Protein AF-A0A8S2TQV4-F1 (afdb_monomer)

Organism: NCBI:txid3920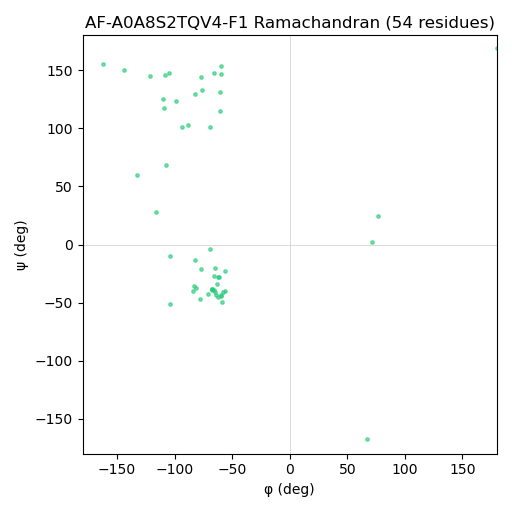30

Sequence (56 aa):
MSHEDPGDVSFSEVGGLSEQIRELREVVELPLTNPELFQRVGITPPKGCLLFGPPG

Secondary structure (DSSP, 8-state):
-------S--GGG-TT-HHHHHHHHHHHTHHHH-HHHHHHHT-PPP-------S--

Foldseek 3Di:
DDPDDPDDDDPVVDPPCVVVVVVVCVQPVCCVPPVVVCVVVVHDG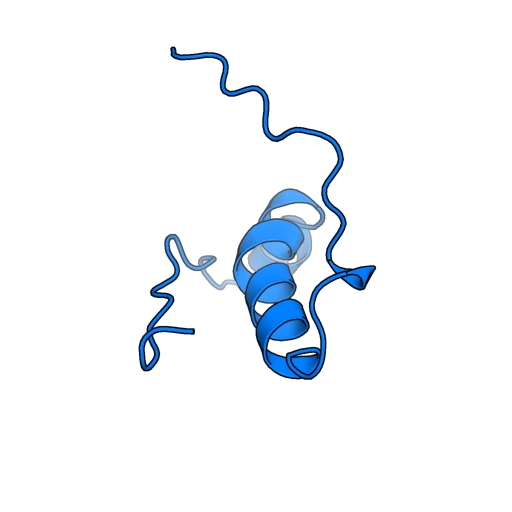DDDDDDDDPDD

Solvent-accessible surface area (backbone atoms only — not comparable to full-atom values): 3957 Å² total; per-residue (Å²): 130,86,82,77,81,84,73,94,76,58,77,88,75,56,78,96,40,66,67,61,51,50,54,49,40,58,53,58,47,39,55,71,78,45,48,64,59,36,63,74,73,70,53,83,77,70,92,78,84,86,87,84,78,81,95,129

Structure (mmCIF, N/CA/C/O backbone):
data_AF-A0A8S2TQV4-F1
#
_entry.id   AF-A0A8S2TQV4-F1
#
loop_
_atom_site.group_PDB
_atom_site.id
_atom_site.type_symbol
_atom_site.label_atom_id
_atom_site.label_alt_id
_atom_site.label_comp_id
_atom_site.label_asym_id
_atom_site.label_entity_id
_atom_site.label_seq_id
_atom_site.pdbx_PDB_ins_code
_atom_site.Cartn_x
_atom_site.Cartn_y
_atom_site.Cartn_z
_atom_site.occupancy
_atom_site.B_iso_or_equiv
_atom_site.auth_seq_id
_atom_site.auth_comp_id
_atom_site.auth_asym_id
_atom_site.auth_atom_id
_atom_site.pdbx_PDB_model_num
ATOM 1 N N . MET A 1 1 ? 11.722 9.397 16.385 1.00 48.06 1 MET A N 1
ATOM 2 C CA . MET A 1 1 ? 10.954 8.986 15.195 1.00 48.06 1 MET A CA 1
ATOM 3 C C . MET A 1 1 ? 11.625 9.673 14.031 1.00 48.06 1 MET A C 1
ATOM 5 O O . MET A 1 1 ? 11.731 10.892 14.075 1.00 48.06 1 MET A O 1
ATOM 9 N N . SER A 1 2 ? 12.238 8.921 13.121 1.00 55.03 2 SER A N 1
ATOM 10 C CA . SER A 1 2 ? 12.837 9.502 11.921 1.00 55.03 2 SER A CA 1
ATOM 11 C C . SER A 1 2 ? 11.722 10.194 11.143 1.00 55.03 2 SER A C 1
ATOM 13 O O . SER A 1 2 ? 10.766 9.545 10.730 1.00 55.03 2 SER A O 1
ATOM 15 N N . HIS A 1 3 ? 11.798 11.518 11.030 1.00 66.94 3 HIS A N 1
ATOM 16 C CA . HIS A 1 3 ? 11.036 12.238 10.023 1.00 66.94 3 HIS A CA 1
ATOM 17 C C . HIS A 1 3 ? 11.669 11.860 8.688 1.00 66.94 3 HIS A C 1
ATOM 19 O O . HIS A 1 3 ? 12.765 12.320 8.376 1.00 66.94 3 HIS A O 1
ATOM 25 N N . GLU A 1 4 ? 11.038 10.943 7.966 1.00 78.38 4 GLU A N 1
ATOM 26 C CA . GLU A 1 4 ? 11.358 10.731 6.562 1.00 78.38 4 GLU A CA 1
ATOM 27 C C . GLU A 1 4 ? 10.717 11.867 5.762 1.00 78.38 4 GLU A C 1
ATOM 29 O O . GLU A 1 4 ? 9.568 12.236 6.012 1.00 78.38 4 GLU A O 1
ATOM 34 N N . ASP A 1 5 ? 11.496 12.455 4.857 1.00 77.88 5 ASP A N 1
ATOM 35 C CA . ASP A 1 5 ? 11.009 13.365 3.827 1.00 77.88 5 ASP A CA 1
ATOM 36 C C . ASP A 1 5 ? 10.755 12.517 2.572 1.00 77.88 5 ASP A C 1
ATOM 38 O O . ASP A 1 5 ? 11.718 12.113 1.915 1.00 77.88 5 ASP A O 1
ATOM 42 N N . PRO A 1 6 ? 9.494 12.157 2.272 1.00 75.81 6 PRO A N 1
ATOM 43 C CA . PRO A 1 6 ? 9.168 11.296 1.140 1.00 75.81 6 PRO A CA 1
ATOM 44 C C . PRO A 1 6 ? 9.394 11.975 -0.222 1.00 75.81 6 PRO A C 1
ATOM 46 O O . PRO A 1 6 ? 9.232 11.320 -1.252 1.00 75.81 6 PRO A O 1
ATOM 49 N N . GLY A 1 7 ? 9.776 13.258 -0.249 1.00 83.62 7 GLY A N 1
ATOM 50 C CA . GLY A 1 7 ? 9.821 14.045 -1.474 1.00 83.62 7 GLY A CA 1
ATOM 51 C C . GLY A 1 7 ? 8.424 14.286 -2.053 1.00 83.62 7 GLY A C 1
ATOM 52 O O . GLY A 1 7 ? 7.407 14.051 -1.400 1.00 83.62 7 GLY A O 1
ATOM 53 N N . ASP A 1 8 ? 8.383 14.769 -3.294 1.00 85.75 8 ASP A N 1
ATOM 54 C CA . ASP A 1 8 ? 7.151 15.130 -4.005 1.00 85.75 8 ASP A CA 1
ATOM 55 C C . ASP A 1 8 ? 6.866 14.090 -5.103 1.00 85.75 8 ASP A C 1
ATOM 57 O O . ASP A 1 8 ? 7.059 14.349 -6.288 1.00 85.75 8 ASP A O 1
ATOM 61 N N . VAL A 1 9 ? 6.518 12.863 -4.690 1.00 89.00 9 VAL A N 1
ATOM 62 C CA . VAL A 1 9 ? 6.235 11.732 -5.593 1.00 89.00 9 VAL A CA 1
ATOM 63 C C . VAL A 1 9 ? 4.748 11.398 -5.554 1.00 89.00 9 VAL A C 1
ATOM 65 O O . VAL A 1 9 ? 4.192 11.104 -4.494 1.00 89.00 9 VAL A O 1
ATOM 68 N N . SER A 1 10 ? 4.102 11.389 -6.720 1.00 89.19 10 SER A N 1
ATOM 69 C CA . SER A 1 10 ? 2.685 11.046 -6.860 1.00 89.19 10 SER A CA 1
ATOM 70 C C . SER A 1 10 ? 2.474 9.648 -7.446 1.00 89.19 10 SER A C 1
ATOM 72 O O . SER A 1 10 ? 3.178 9.217 -8.357 1.00 89.19 10 SER A O 1
ATOM 74 N N . PHE A 1 11 ? 1.397 8.969 -7.031 1.00 89.62 11 PHE A N 1
ATOM 75 C CA . PHE A 1 11 ? 0.946 7.720 -7.663 1.00 89.62 11 PHE A CA 1
ATOM 76 C C . PHE A 1 11 ? 0.678 7.861 -9.170 1.00 89.62 11 PHE A C 1
ATOM 78 O O . PHE A 1 11 ? 0.723 6.868 -9.891 1.00 89.62 11 PHE A O 1
ATOM 85 N N . SER A 1 12 ? 0.420 9.077 -9.665 1.00 89.31 12 SER A N 1
ATOM 86 C CA . SER A 1 12 ? 0.257 9.338 -11.101 1.00 89.31 12 SER A CA 1
ATOM 87 C C . SER A 1 12 ? 1.528 9.100 -11.921 1.00 89.31 12 SER A C 1
ATOM 89 O O . SER A 1 12 ? 1.440 8.940 -13.134 1.00 89.31 12 SER A O 1
ATOM 91 N N . GLU A 1 13 ? 2.697 9.096 -11.282 1.00 91.44 13 GLU A N 1
ATOM 92 C CA . GLU A 1 13 ? 3.989 8.852 -11.934 1.00 91.44 13 GLU A CA 1
ATOM 93 C C . GLU A 1 13 ? 4.279 7.354 -12.111 1.00 91.44 13 GLU A C 1
ATOM 95 O O . GLU A 1 13 ? 5.164 6.971 -12.876 1.00 91.44 13 GLU A O 1
ATOM 100 N N . VAL A 1 14 ? 3.510 6.487 -11.445 1.00 90.38 14 VAL A N 1
ATOM 101 C CA . VAL A 1 14 ? 3.682 5.036 -11.499 1.00 90.38 14 VAL A CA 1
ATOM 102 C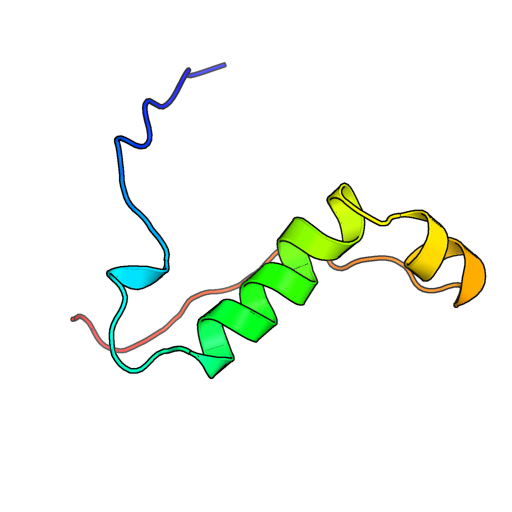 C . VAL A 1 14 ? 2.880 4.460 -12.673 1.00 90.38 14 VAL A C 1
ATOM 104 O O . VAL A 1 14 ? 1.659 4.307 -12.622 1.00 90.38 14 VAL A O 1
ATOM 107 N N . GLY A 1 15 ? 3.578 4.130 -13.761 1.00 92.00 15 GLY A N 1
ATOM 108 C CA . GLY A 1 15 ? 2.972 3.602 -14.985 1.00 92.00 15 GLY A CA 1
ATOM 109 C C . GLY A 1 15 ? 2.578 2.123 -14.900 1.00 92.00 15 GLY A C 1
ATOM 110 O O . GLY A 1 15 ? 3.279 1.311 -14.306 1.00 92.00 15 GLY A O 1
ATOM 111 N N . GLY A 1 16 ? 1.464 1.754 -15.543 1.00 92.19 16 GLY A N 1
ATOM 112 C CA . GLY A 1 16 ? 1.076 0.352 -15.770 1.00 92.19 16 GLY A CA 1
ATOM 113 C C . GLY A 1 16 ? 0.613 -0.433 -14.536 1.00 92.19 16 GLY A C 1
ATOM 114 O O . GLY A 1 16 ? 0.296 -1.611 -14.671 1.00 92.19 16 GLY A O 1
ATOM 115 N N . LEU A 1 17 ? 0.544 0.207 -13.364 1.00 93.25 17 LEU A N 1
ATOM 116 C CA . LEU A 1 17 ? 0.211 -0.429 -12.084 1.00 93.25 17 LEU A CA 1
ATOM 117 C C . LEU A 1 17 ? -1.092 0.101 -11.464 1.00 93.25 17 LEU A C 1
ATOM 119 O O . LEU A 1 17 ? -1.253 0.105 -10.246 1.00 93.25 17 LEU A O 1
ATOM 123 N N . SER A 1 18 ? -2.032 0.580 -12.283 1.00 92.62 18 SER A N 1
ATOM 124 C CA . SER A 1 18 ? -3.263 1.220 -11.796 1.00 92.62 18 SER A CA 1
ATOM 125 C C . SER A 1 18 ? -4.074 0.327 -10.853 1.00 92.62 18 SER A C 1
ATOM 127 O O . SER A 1 18 ? -4.578 0.810 -9.841 1.00 92.62 18 SER A O 1
ATOM 129 N N . GLU A 1 19 ? -4.163 -0.972 -11.148 1.00 94.44 19 GLU A N 1
ATOM 130 C CA . GLU A 1 19 ? -4.888 -1.925 -10.301 1.00 94.44 19 GLU A CA 1
ATOM 131 C C . GLU A 1 19 ? -4.157 -2.193 -8.983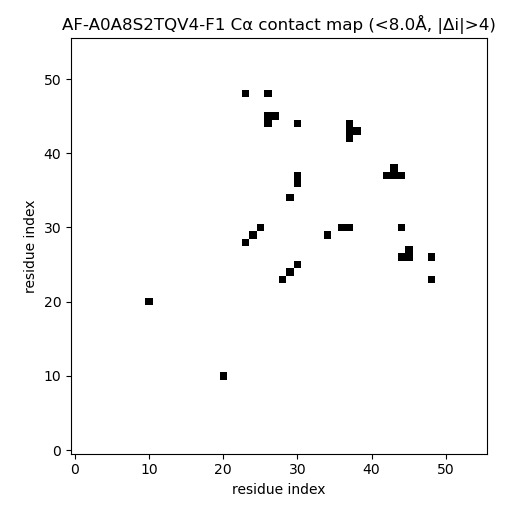 1.00 94.44 19 GLU A C 1
ATOM 133 O O . GLU A 1 19 ? -4.774 -2.161 -7.923 1.00 94.44 19 GLU A O 1
ATOM 138 N N . GLN A 1 20 ? -2.835 -2.368 -9.020 1.00 94.25 20 GLN A N 1
ATOM 139 C CA . GLN A 1 20 ? -2.021 -2.605 -7.826 1.00 94.25 20 GLN A CA 1
ATOM 140 C C . GLN A 1 20 ? -2.026 -1.385 -6.898 1.00 94.25 20 GLN A C 1
ATOM 142 O O . GLN A 1 20 ? -2.113 -1.528 -5.680 1.00 94.25 20 GLN A O 1
ATOM 147 N N . ILE A 1 21 ? -1.981 -0.176 -7.464 1.00 94.12 21 ILE A N 1
ATOM 148 C CA . ILE A 1 21 ? -2.117 1.073 -6.707 1.00 94.12 21 ILE A CA 1
ATOM 149 C C . ILE A 1 21 ? -3.508 1.158 -6.080 1.00 94.12 21 ILE A C 1
ATOM 151 O O . ILE A 1 21 ? -3.624 1.517 -4.911 1.00 94.12 21 ILE A O 1
ATOM 155 N N . ARG A 1 22 ? -4.570 0.813 -6.820 1.00 93.88 22 ARG A N 1
ATOM 156 C CA . ARG A 1 22 ? -5.936 0.794 -6.282 1.00 93.88 22 ARG A CA 1
ATOM 157 C C . ARG A 1 22 ? -6.050 -0.150 -5.084 1.00 93.88 22 ARG A C 1
ATOM 159 O O . ARG A 1 22 ? -6.528 0.279 -4.037 1.00 93.88 22 ARG A O 1
ATOM 166 N N . GLU A 1 23 ? -5.557 -1.381 -5.207 1.00 93.06 23 GLU A N 1
ATOM 167 C CA . GLU A 1 23 ? -5.545 -2.358 -4.110 1.00 93.06 23 GLU A CA 1
ATOM 168 C C . GLU A 1 23 ? -4.755 -1.847 -2.898 1.00 93.06 23 GLU A C 1
ATOM 170 O O . GLU A 1 23 ? -5.232 -1.921 -1.766 1.00 93.06 23 GLU A O 1
ATOM 175 N N . LEU A 1 24 ? -3.579 -1.255 -3.123 1.00 93.38 24 LEU A N 1
ATOM 176 C CA . LEU A 1 24 ? -2.770 -0.676 -2.052 1.00 93.38 24 LEU A CA 1
ATOM 177 C C . LEU A 1 24 ? -3.526 0.431 -1.301 1.00 93.38 24 LEU A C 1
ATOM 179 O O . LEU A 1 24 ? -3.509 0.468 -0.071 1.00 93.38 24 LEU A O 1
ATOM 183 N N . ARG A 1 25 ? -4.224 1.313 -2.023 1.00 92.31 25 ARG A N 1
ATOM 184 C CA . ARG A 1 25 ? -5.017 2.398 -1.426 1.00 92.31 25 ARG A CA 1
ATOM 185 C C . ARG A 1 25 ? -6.226 1.871 -0.657 1.00 92.31 25 ARG A C 1
ATOM 187 O O . ARG A 1 25 ? -6.524 2.372 0.423 1.00 92.31 25 ARG A O 1
ATOM 194 N N . GLU A 1 26 ? -6.894 0.833 -1.150 1.00 91.12 26 GLU A N 1
ATOM 195 C CA . GLU A 1 26 ? -7.989 0.177 -0.420 1.00 91.12 26 GLU A CA 1
ATOM 196 C C . GLU A 1 26 ? -7.511 -0.469 0.890 1.00 91.12 26 GLU A C 1
ATOM 198 O O . GLU A 1 26 ? -8.234 -0.478 1.885 1.00 91.12 26 GLU A O 1
ATOM 203 N N . VAL A 1 27 ? -6.284 -0.985 0.913 1.00 91.25 27 VAL A N 1
ATOM 204 C CA . VAL A 1 27 ? -5.707 -1.654 2.084 1.00 91.25 27 VAL A CA 1
ATOM 205 C C . VAL A 1 27 ? -5.115 -0.660 3.087 1.00 91.25 27 VAL A C 1
ATOM 207 O O . VAL A 1 27 ? -5.211 -0.890 4.291 1.00 91.25 27 VAL A O 1
ATOM 210 N N . VAL A 1 28 ? -4.515 0.438 2.616 1.00 91.75 28 VAL A N 1
ATOM 211 C CA . VAL A 1 28 ? -3.786 1.402 3.459 1.00 91.75 28 VAL A CA 1
ATOM 212 C C . VAL A 1 28 ? -4.580 2.682 3.712 1.00 91.75 28 VAL A C 1
ATOM 214 O O . VAL A 1 28 ? -4.720 3.086 4.863 1.00 91.75 28 VAL A O 1
ATOM 217 N N . GLU A 1 29 ? -5.106 3.333 2.672 1.00 92.00 29 GLU A N 1
ATOM 218 C CA . GLU A 1 29 ? -5.798 4.622 2.816 1.00 92.00 29 GLU A CA 1
ATOM 219 C C . GLU A 1 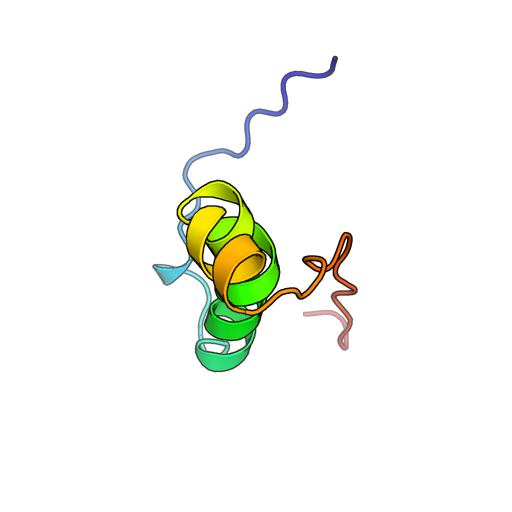29 ? -7.219 4.446 3.349 1.00 92.00 29 GLU A C 1
ATOM 221 O O . GLU A 1 29 ? -7.602 5.139 4.287 1.00 92.00 29 GLU A O 1
ATOM 226 N N . LEU A 1 30 ? -8.000 3.515 2.791 1.00 92.06 30 LEU A N 1
ATOM 227 C CA . LEU A 1 30 ? -9.428 3.380 3.103 1.00 92.06 30 LEU A CA 1
ATOM 228 C C . LEU A 1 30 ? -9.726 3.137 4.598 1.00 92.06 30 LEU A C 1
ATOM 230 O O . LEU A 1 30 ? -10.667 3.747 5.110 1.00 92.06 30 LEU A O 1
ATOM 234 N N . PRO A 1 31 ? -8.962 2.310 5.343 1.00 91.25 31 PRO A N 1
ATOM 235 C CA . PRO A 1 31 ? -9.170 2.162 6.783 1.00 91.25 31 PRO A CA 1
ATOM 236 C C . PRO A 1 31 ? -8.868 3.433 7.580 1.00 91.25 31 PRO A C 1
ATOM 238 O O . PRO A 1 31 ? -9.430 3.621 8.658 1.00 91.25 31 PRO A O 1
ATOM 241 N N . LEU A 1 32 ? -7.973 4.285 7.072 1.00 91.31 32 LEU A N 1
ATOM 242 C CA . LEU A 1 32 ? -7.557 5.526 7.726 1.00 91.31 32 LEU A CA 1
ATOM 243 C C . LEU A 1 32 ? -8.525 6.673 7.424 1.00 91.31 32 LEU A C 1
ATOM 245 O O . LEU A 1 32 ? -8.837 7.457 8.317 1.00 91.31 32 LEU A O 1
ATOM 249 N N . THR A 1 33 ? -9.012 6.766 6.186 1.00 93.88 33 THR A N 1
ATOM 250 C CA . THR A 1 33 ? -9.940 7.815 5.751 1.00 93.88 33 THR A CA 1
ATOM 251 C C . THR A 1 33 ? -11.387 7.509 6.133 1.00 93.88 33 THR A C 1
ATOM 253 O O . THR A 1 33 ? -12.110 8.417 6.540 1.00 93.88 33 THR A O 1
ATOM 256 N N . ASN A 1 34 ? -11.808 6.239 6.067 1.00 92.94 34 ASN A N 1
ATOM 257 C CA . ASN A 1 34 ? -13.196 5.815 6.275 1.00 92.94 34 ASN A CA 1
ATOM 258 C C . ASN A 1 34 ? -13.314 4.605 7.238 1.00 92.94 34 ASN A C 1
ATOM 260 O O . ASN A 1 34 ? -13.872 3.563 6.871 1.00 92.94 34 ASN A O 1
ATOM 264 N N . PRO A 1 35 ? -12.862 4.715 8.503 1.00 90.81 35 PRO A N 1
ATOM 265 C CA . PRO A 1 35 ? -12.866 3.601 9.464 1.00 90.81 35 PRO A CA 1
ATOM 266 C C . PRO A 1 35 ? -14.271 3.053 9.775 1.00 90.81 35 PRO A C 1
ATOM 268 O O . PRO A 1 35 ? -14.451 1.875 10.085 1.00 90.81 35 PRO A O 1
ATOM 271 N N . GLU A 1 36 ? -15.292 3.897 9.666 1.00 93.50 36 GLU A N 1
ATOM 272 C CA . GLU A 1 36 ? -16.699 3.552 9.883 1.00 93.50 36 GLU A CA 1
ATOM 273 C C . GLU A 1 36 ? -17.243 2.501 8.906 1.00 93.50 36 GLU A C 1
ATOM 275 O O . GLU A 1 36 ? -18.126 1.728 9.280 1.00 93.50 36 GLU A O 1
ATOM 280 N N . LEU A 1 37 ? -16.701 2.413 7.683 1.00 90.62 37 LEU A N 1
ATOM 281 C CA . LEU A 1 37 ? -17.067 1.357 6.733 1.00 90.62 37 LEU A CA 1
ATOM 282 C C . LEU A 1 37 ? -16.706 -0.022 7.294 1.00 90.62 37 LEU A C 1
ATOM 284 O O . LEU A 1 37 ? -17.534 -0.930 7.289 1.00 90.62 37 LEU A O 1
ATOM 288 N N . PHE A 1 38 ? -15.507 -0.153 7.860 1.00 89.56 38 PHE A N 1
ATOM 289 C CA . PHE A 1 38 ? -15.024 -1.400 8.453 1.00 89.56 38 PHE A CA 1
ATOM 290 C C . PHE A 1 38 ? -15.818 -1.774 9.707 1.00 89.56 38 PHE A C 1
ATOM 292 O O . PHE A 1 38 ? -16.172 -2.939 9.885 1.00 89.56 38 PHE A O 1
ATOM 299 N N . GLN A 1 39 ? -16.185 -0.785 10.530 1.00 89.12 39 GLN A N 1
ATOM 300 C CA . GLN A 1 39 ? -17.026 -1.008 11.712 1.00 89.12 39 GLN A CA 1
ATOM 301 C C . GLN A 1 39 ? -18.437 -1.482 11.345 1.00 89.12 39 GLN A C 1
ATOM 303 O O . GLN A 1 39 ? -18.960 -2.388 11.989 1.00 89.12 39 GLN A O 1
ATOM 308 N N . ARG A 1 40 ? -19.049 -0.905 10.300 1.00 92.44 40 ARG A N 1
ATOM 309 C CA . ARG A 1 40 ? -20.391 -1.297 9.831 1.00 92.44 40 AR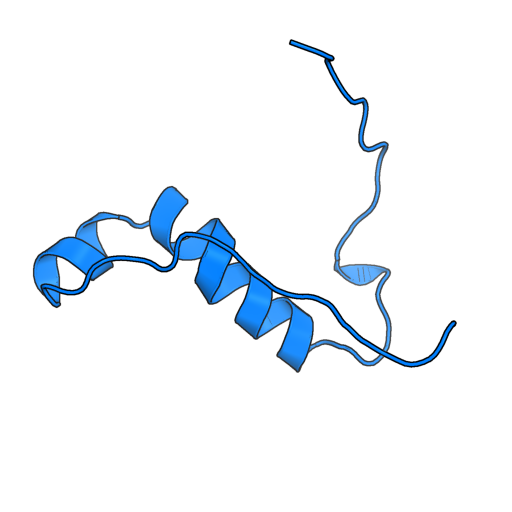G A CA 1
ATOM 310 C C . ARG A 1 40 ? -20.414 -2.696 9.228 1.00 92.44 40 ARG A C 1
ATOM 312 O O . ARG A 1 40 ? -21.377 -3.426 9.431 1.00 92.44 40 ARG A O 1
ATOM 319 N N . VAL A 1 41 ? -19.368 -3.053 8.486 1.00 92.94 41 VAL A N 1
ATOM 320 C CA . VAL A 1 41 ? -19.223 -4.386 7.883 1.00 92.94 41 VAL A CA 1
ATOM 321 C C . VAL A 1 41 ? -18.784 -5.425 8.929 1.00 92.94 41 VAL A C 1
ATOM 323 O O . VAL A 1 41 ? -19.030 -6.615 8.751 1.00 92.94 41 VAL A O 1
ATOM 326 N N . GLY A 1 42 ? -18.186 -4.993 10.044 1.00 91.75 42 GLY A N 1
ATOM 327 C CA . GLY A 1 42 ? -17.746 -5.871 11.131 1.00 91.75 42 GLY A CA 1
ATOM 328 C C . GLY A 1 42 ? -16.451 -6.625 10.820 1.00 91.75 42 GLY A C 1
ATOM 329 O O . GLY A 1 42 ? -16.214 -7.693 11.381 1.00 91.75 42 GLY A O 1
ATOM 330 N N . ILE A 1 43 ? -15.620 -6.089 9.922 1.00 90.81 43 ILE A N 1
ATOM 331 C CA . ILE A 1 43 ? -14.339 -6.687 9.529 1.00 90.81 43 ILE A CA 1
ATOM 332 C C . ILE A 1 43 ? -13.167 -5.883 10.085 1.00 90.81 43 ILE A C 1
ATOM 334 O O . ILE A 1 43 ? -13.205 -4.656 10.172 1.00 90.81 43 ILE A O 1
ATOM 338 N N . THR A 1 44 ? -12.096 -6.586 10.437 1.00 89.00 44 THR A N 1
ATOM 339 C CA . THR A 1 44 ? -10.847 -5.955 10.868 1.00 89.00 44 THR A CA 1
ATOM 340 C C . THR A 1 44 ? -10.035 -5.551 9.639 1.00 89.00 44 THR A C 1
ATOM 342 O O . THR A 1 44 ? -9.815 -6.405 8.775 1.00 89.00 44 THR A O 1
ATOM 345 N N . PRO A 1 45 ? -9.553 -4.299 9.545 1.00 89.31 45 PRO A N 1
ATOM 346 C CA . PRO A 1 45 ? -8.721 -3.893 8.428 1.00 89.31 45 PRO A CA 1
ATOM 347 C C . PRO A 1 45 ? -7.372 -4.638 8.430 1.00 89.31 45 PRO A C 1
ATOM 349 O O . PRO A 1 45 ? -6.837 -4.971 9.497 1.00 89.31 45 PRO A O 1
ATOM 352 N N . PRO A 1 46 ? -6.806 -4.900 7.244 1.00 89.44 46 PRO A N 1
ATOM 353 C CA . PRO A 1 46 ? -5.459 -5.448 7.102 1.00 89.44 46 PRO A CA 1
ATOM 354 C C . PRO A 1 46 ? -4.405 -4.528 7.740 1.00 89.44 46 PRO A C 1
ATOM 356 O O . PRO A 1 46 ? -4.545 -3.309 7.755 1.00 89.44 46 PRO A O 1
ATOM 359 N N . LYS A 1 47 ? -3.336 -5.123 8.286 1.00 88.00 47 LYS A N 1
ATOM 360 C CA . LYS A 1 47 ? -2.276 -4.392 9.012 1.00 88.00 47 LYS A CA 1
ATOM 361 C C . LYS A 1 47 ? -0.977 -4.208 8.227 1.00 88.00 47 LYS A C 1
ATOM 363 O O . LYS A 1 47 ? -0.092 -3.500 8.693 1.00 88.00 47 LYS A O 1
ATOM 368 N N . GLY A 1 48 ? -0.828 -4.874 7.087 1.00 89.62 48 GLY A N 1
ATOM 369 C CA . GLY A 1 48 ? 0.407 -4.841 6.314 1.00 89.62 48 GLY A CA 1
ATOM 370 C C . GLY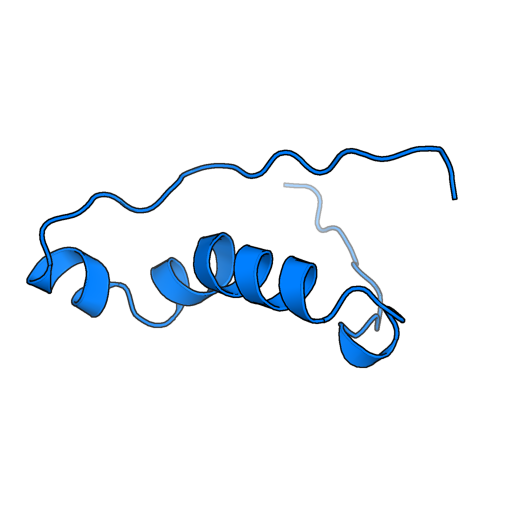 A 1 48 ? 0.196 -5.295 4.878 1.00 89.62 48 GLY A C 1
ATOM 371 O O . GLY A 1 48 ? -0.731 -6.052 4.593 1.00 89.62 48 GLY A O 1
ATOM 372 N N . CYS A 1 49 ? 1.079 -4.827 4.000 1.00 91.81 49 CYS A N 1
ATOM 373 C CA . CYS A 1 49 ? 1.137 -5.186 2.587 1.00 91.81 49 CYS A CA 1
ATOM 374 C C . CYS A 1 49 ? 2.505 -5.793 2.280 1.00 91.81 49 CYS A C 1
ATOM 376 O O . CYS A 1 49 ? 3.513 -5.339 2.822 1.00 91.81 49 CYS A O 1
ATOM 378 N N . LEU A 1 50 ? 2.548 -6.777 1.383 1.00 93.62 50 LEU A N 1
ATOM 379 C CA . LEU A 1 50 ? 3.790 -7.280 0.803 1.00 93.62 50 LEU A CA 1
ATOM 380 C C . LEU A 1 50 ? 3.849 -6.845 -0.661 1.00 93.62 50 LEU A C 1
ATOM 382 O O . LEU A 1 50 ? 3.014 -7.263 -1.458 1.00 93.62 50 LEU A O 1
ATOM 386 N N . LEU A 1 51 ? 4.843 -6.032 -1.006 1.00 92.62 51 LEU A N 1
ATOM 387 C CA . LEU A 1 51 ? 5.144 -5.664 -2.387 1.00 92.62 51 LEU A CA 1
ATOM 388 C C . LEU A 1 51 ? 6.289 -6.552 -2.876 1.00 92.62 51 LEU A C 1
ATOM 390 O O . LEU A 1 51 ? 7.343 -6.602 -2.242 1.00 92.62 51 LEU A O 1
ATOM 394 N N . PHE A 1 52 ? 6.083 -7.277 -3.974 1.00 94.31 52 PHE A N 1
ATOM 395 C CA . PHE A 1 52 ? 7.105 -8.141 -4.561 1.00 94.31 52 PHE A CA 1
ATOM 396 C C . PHE A 1 52 ? 7.017 -8.132 -6.088 1.00 94.31 52 PHE A C 1
ATOM 398 O O . PHE A 1 52 ? 5.942 -7.972 -6.662 1.00 94.31 52 PHE A O 1
ATOM 405 N N . GLY A 1 53 ? 8.159 -8.332 -6.740 1.00 92.75 53 GLY A N 1
ATOM 406 C CA . GLY A 1 53 ? 8.279 -8.371 -8.192 1.00 92.75 53 GLY A CA 1
ATOM 407 C C . GLY A 1 53 ? 9.729 -8.612 -8.620 1.00 92.75 53 GLY A C 1
ATOM 408 O O . GLY A 1 53 ? 10.628 -8.580 -7.774 1.00 92.75 53 GLY A O 1
ATOM 409 N N . PRO A 1 54 ? 9.975 -8.896 -9.911 1.00 95.12 54 PRO A N 1
ATOM 410 C CA . PRO A 1 54 ? 11.328 -8.861 -10.454 1.00 95.12 54 PRO A CA 1
ATOM 411 C C . PRO A 1 54 ? 11.927 -7.450 -10.292 1.00 95.12 54 PRO A C 1
ATOM 413 O O . PRO A 1 54 ? 11.175 -6.478 -10.239 1.00 95.12 54 PRO A O 1
ATOM 416 N N . PRO A 1 55 ? 13.261 -7.319 -10.2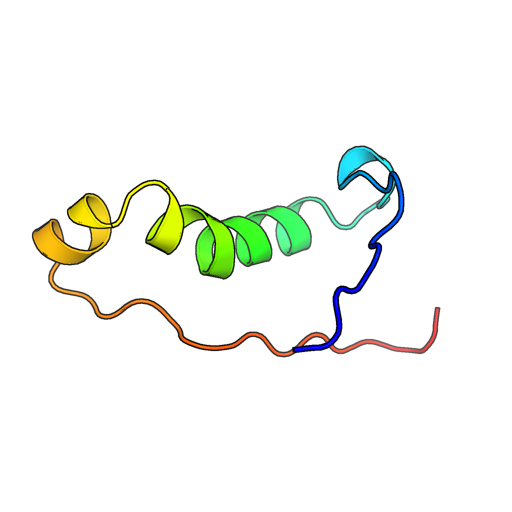15 1.00 93.00 55 PRO A N 1
ATOM 417 C CA . PRO A 1 55 ? 13.907 -6.013 -10.131 1.00 93.00 55 PRO A CA 1
ATOM 418 C C . PRO A 1 55 ? 13.591 -5.168 -11.374 1.00 93.00 55 PRO A C 1
ATOM 420 O O . PRO A 1 55 ? 13.749 -5.648 -12.500 1.00 93.00 55 PRO A O 1
ATOM 423 N N . GLY A 1 56 ? 13.171 -3.923 -11.148 1.00 73.94 56 GLY A N 1
ATOM 424 C CA . GLY A 1 56 ? 12.797 -2.943 -12.167 1.00 73.94 56 GLY A CA 1
ATOM 425 C C . GLY A 1 56 ? 12.507 -1.595 -11.535 1.00 73.94 56 GLY A C 1
ATOM 426 O O . GLY A 1 56 ? 11.752 -1.590 -10.539 1.00 73.94 56 GLY A O 1
#

Radius of gyration: 14.2 Å; Cα contacts (8 Å, |Δi|>4): 17; chains: 1; bounding box: 34×24×31 Å

pLDDT: mean 88.53, std 8.95, range [48.06, 95.12]

InterPro domains:
  IPR027417 P-loop containing nucleoside triphosphate hydrolase [G3DSA:3.40.50.300] (1-56)
  IPR027417 P-loop containing nucleoside triphosphate hydrolase [SSF52540] (6-56)
  IPR050221 26S Proteasome Regulatory ATPase [PTHR23073] (1-56)

Mean predicted aligned error: 5.58 Å

Nearest PDB structures (foldseek):
  8usb-assembly1_C  TM=9.250E-01  e=1.563E-02  Homo sapiens
  7w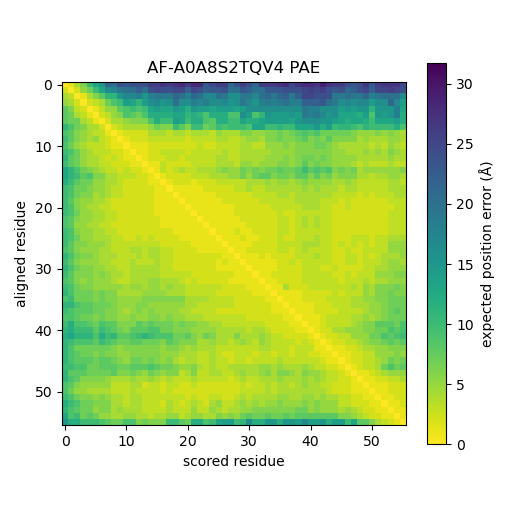3i-assembly1_A  TM=9.221E-01  e=1.563E-02  Homo sapiens
  5kzf-assembly1_E  TM=8.739E-01  e=2.829E-02  Mycobacterium tuberculosis H37Ra
  8jri-assembly1_F  TM=8.971E-01  e=5.513E-02  Homo sapiens